Protein AF-A0A955CIK3-F1 (afdb_monomer)

Radius of gyration: 32.34 Å; Cα contacts (8 Å, |Δi|>4): 101; chains: 1; bounding box: 94×72×35 Å

Foldseek 3Di:
DDDDDDDDDDDDDDDDDDDPDPPPDDDDDPPPVVVVVVDPDADADDVVLVVQAPAEEEAEDPVCPPPDVVLVVQLSVVCVVPVNPQNHWDWDDDPRGTYIYGYDDPVSCVVRVD

Mean predicted aligned error: 15.12 Å

pLDDT: mean 75.77, std 21.28, range [38.75, 95.94]

Solvent-accessible surface area (backbone atoms only — not comparable to full-atom values): 7603 Å² total; per-residue (Å²): 133,89,81,87,88,79,90,82,83,83,86,77,92,76,91,77,81,89,76,78,83,81,75,77,84,77,87,88,81,73,79,63,70,71,59,63,73,78,64,74,68,61,45,72,80,46,75,71,59,57,76,37,47,79,44,78,45,76,44,76,53,80,92,52,66,87,53,54,66,72,57,50,52,52,49,50,51,52,41,68,75,43,52,77,76,42,89,31,24,39,77,43,83,48,98,90,35,21,31,41,35,37,45,63,45,72,66,58,49,48,73,71,72,106

Sequence (114 aa):
MIILSGKRLAGQASIRPGKPEQGSLGASGTLNHQLLELTRMADKFDPYREALVMETETVWSDKFDDLAPARKAKIAEALHADPEQASQLEYVRVHTGFCRKISVTADDVERIAG

Nearest PDB structures (foldseek):
  3vqt-assembly6_D  TM=3.796E-01  e=8.988E-01  Nitratidesulfovibrio vulgaris str. 'Miyazaki F'
  8be5-assembly1_R  TM=3.417E-01  e=1.175E+00  Homo sapiens
  4pc7-assembly1_A  TM=3.700E-01  e=1.756E+00  Escherichia coli K-12
  2a5j-assembly1_A  TM=3.280E-01  e=4.192E+00  Homo sapiens
  5o74-assembly3_F  TM=3.131E-01  e=4.192E+00  Homo sapiens

Secondary structure (DSSP, 8-state):
----------------PPPP--------SSTTTTTSTT--PPBPP-HHHHHTEEEEEEEPPGGGTTS-HHHHHHHHHHHHHSGGG-SSEEEEEETTEEEEEEEPPHHHHHHHH-

Structure (mmCIF, N/CA/C/O backbone):
data_AF-A0A955CIK3-F1
#
_entry.id   AF-A0A955CIK3-F1
#
loop_
_atom_site.group_PDB
_atom_site.id
_atom_site.type_symbol
_atom_site.label_atom_id
_atom_site.label_alt_id
_atom_site.label_comp_id
_atom_site.label_asym_id
_atom_site.label_entity_id
_atom_site.label_seq_id
_atom_site.pdbx_PDB_ins_code
_atom_site.Cartn_x
_atom_site.Cartn_y
_atom_site.Cartn_z
_atom_site.occupancy
_atom_site.B_iso_or_equiv
_atom_site.auth_seq_id
_atom_site.auth_comp_id
_atom_site.auth_asym_id
_atom_site.auth_atom_id
_atom_site.pdbx_PDB_model_num
ATOM 1 N N . MET A 1 1 ? 74.328 50.813 20.783 1.00 39.84 1 MET A N 1
ATOM 2 C CA . MET A 1 1 ? 74.950 51.124 19.482 1.00 39.84 1 MET A CA 1
ATOM 3 C C . MET A 1 1 ? 73.866 51.704 18.581 1.00 39.84 1 MET A C 1
ATOM 5 O O . MET A 1 1 ? 72.921 50.989 18.305 1.00 39.84 1 MET A O 1
ATOM 9 N N . ILE A 1 2 ? 73.945 53.024 18.334 1.00 38.75 2 ILE A N 1
ATOM 10 C CA . ILE A 1 2 ? 73.669 53.777 17.083 1.00 38.75 2 ILE A CA 1
ATOM 11 C C . ILE A 1 2 ? 72.527 53.234 16.172 1.00 38.75 2 ILE A C 1
ATOM 13 O O . ILE A 1 2 ? 72.610 52.089 15.767 1.00 38.75 2 ILE A O 1
ATOM 17 N N . ILE A 1 3 ? 71.523 53.960 15.654 1.00 43.16 3 ILE A N 1
ATOM 18 C CA . ILE A 1 3 ? 71.009 55.337 15.772 1.00 43.16 3 ILE A CA 1
ATOM 19 C C . ILE A 1 3 ? 69.750 55.462 14.854 1.00 43.16 3 ILE A C 1
ATOM 21 O O . ILE A 1 3 ? 69.615 54.671 13.927 1.00 43.16 3 ILE A O 1
ATOM 25 N N . LEU A 1 4 ? 68.932 56.513 15.062 1.00 43.78 4 LEU A N 1
ATOM 26 C CA . LEU A 1 4 ? 68.060 57.245 14.095 1.00 43.78 4 LEU A CA 1
ATOM 27 C C . LEU A 1 4 ? 66.809 56.537 13.516 1.00 43.78 4 LEU A C 1
ATOM 29 O O . LEU A 1 4 ? 66.887 55.522 12.844 1.00 43.78 4 LEU A O 1
ATOM 33 N N . SER A 1 5 ? 65.595 57.009 13.823 1.00 42.34 5 SER A N 1
ATOM 34 C CA . SER A 1 5 ? 64.860 58.177 13.269 1.00 42.34 5 SER A CA 1
ATOM 35 C C . SER A 1 5 ? 63.868 57.775 12.181 1.00 42.34 5 SER A C 1
ATOM 37 O O . SER A 1 5 ? 64.240 57.249 11.141 1.00 42.34 5 SER A O 1
ATOM 39 N N . GLY A 1 6 ? 62.606 58.151 12.377 1.00 45.06 6 GLY A N 1
ATOM 40 C CA . GLY A 1 6 ? 61.577 58.026 11.351 1.00 45.06 6 GLY A CA 1
ATOM 41 C C . GLY A 1 6 ? 60.290 58.729 11.749 1.00 45.06 6 GLY A C 1
ATOM 42 O O . GLY A 1 6 ? 59.334 58.091 12.170 1.00 45.06 6 GLY A O 1
ATOM 43 N N . LYS A 1 7 ? 60.273 60.060 11.619 1.00 51.84 7 LYS A N 1
ATOM 44 C CA . LYS A 1 7 ? 59.051 60.875 11.621 1.00 51.84 7 LYS A CA 1
ATOM 45 C C . LYS A 1 7 ? 58.032 60.299 10.628 1.00 51.84 7 LYS A C 1
ATOM 47 O O . LYS A 1 7 ? 58.373 60.113 9.462 1.00 51.84 7 LYS A O 1
ATOM 52 N N . ARG A 1 8 ? 56.758 60.222 11.016 1.00 45.25 8 ARG A N 1
ATOM 53 C CA . ARG A 1 8 ? 55.670 60.590 10.102 1.00 45.25 8 ARG A CA 1
ATOM 54 C C . ARG A 1 8 ? 54.585 61.372 10.825 1.00 45.25 8 ARG A C 1
ATOM 56 O O . ARG A 1 8 ? 54.129 61.014 11.903 1.00 45.25 8 ARG A O 1
ATOM 63 N N . LEU A 1 9 ? 54.286 62.495 10.190 1.00 46.97 9 LEU A N 1
ATOM 64 C CA . LEU A 1 9 ? 53.304 63.511 10.511 1.00 46.97 9 LEU A CA 1
ATOM 65 C C . LEU A 1 9 ? 51.905 63.095 10.048 1.00 46.97 9 LEU A C 1
ATOM 67 O O . LEU A 1 9 ? 51.758 62.224 9.194 1.00 46.97 9 LEU A O 1
ATOM 71 N N . ALA A 1 10 ? 50.961 63.909 10.517 1.00 44.75 10 ALA A N 1
ATOM 72 C CA . ALA A 1 10 ? 49.647 64.200 9.956 1.00 44.75 10 ALA A CA 1
ATOM 73 C C . ALA A 1 10 ? 48.517 63.262 10.382 1.00 44.75 10 ALA A C 1
ATOM 75 O O . ALA A 1 10 ? 48.307 62.178 9.847 1.00 44.75 10 ALA A O 1
ATOM 76 N N . GLY A 1 11 ? 47.739 63.775 11.334 1.00 42.84 11 GLY A N 1
ATOM 77 C CA . GLY A 1 11 ? 46.367 63.356 11.516 1.00 42.84 11 GLY A CA 1
ATOM 78 C C . GLY A 1 11 ? 45.468 63.822 10.376 1.00 42.84 11 GLY A C 1
ATOM 79 O O . GLY A 1 11 ? 45.770 64.769 9.655 1.00 42.84 11 GLY A O 1
ATOM 80 N N . GLN A 1 12 ? 44.311 63.185 10.297 1.00 49.06 12 GLN A N 1
ATOM 81 C CA . GLN A 1 12 ? 43.053 63.855 10.017 1.00 49.06 12 GLN A CA 1
ATOM 82 C C . GLN A 1 12 ? 41.937 62.950 10.519 1.00 49.06 12 GLN A C 1
ATOM 84 O O . GLN A 1 12 ? 41.759 61.827 10.055 1.00 49.06 12 GLN A O 1
ATOM 89 N N . ALA A 1 13 ? 41.209 63.450 11.512 1.00 47.75 13 ALA A N 1
ATOM 90 C CA . ALA A 1 13 ? 39.896 62.947 11.846 1.00 47.75 13 ALA A CA 1
ATOM 91 C C . ALA A 1 13 ? 38.957 63.256 10.673 1.00 47.75 13 ALA A C 1
ATOM 93 O O . ALA A 1 13 ? 38.868 64.401 10.233 1.00 47.75 13 ALA A O 1
ATOM 94 N N . SER A 1 14 ? 38.229 62.254 10.190 1.00 45.44 14 SER A N 1
ATOM 95 C CA . SER A 1 14 ? 36.988 62.496 9.462 1.00 45.44 14 SER A CA 1
ATOM 96 C C . SER A 1 14 ? 36.011 61.367 9.748 1.00 45.44 14 SER A C 1
ATOM 98 O O . SER A 1 14 ? 36.148 60.234 9.296 1.00 45.44 14 SER A O 1
ATOM 100 N N . ILE A 1 15 ? 35.058 61.718 10.597 1.00 53.22 15 ILE A N 1
ATOM 101 C CA . ILE A 1 15 ? 33.902 60.943 11.016 1.00 53.22 15 ILE A CA 1
ATOM 102 C C . ILE A 1 15 ? 33.026 60.679 9.789 1.00 53.22 15 ILE A C 1
ATOM 104 O O . ILE A 1 15 ? 32.602 61.634 9.138 1.00 53.22 15 ILE A O 1
ATOM 108 N N . ARG A 1 16 ? 32.686 59.412 9.520 1.00 51.66 16 ARG A N 1
ATOM 109 C CA . ARG A 1 16 ? 31.468 59.025 8.788 1.00 51.66 16 ARG A CA 1
ATOM 110 C C . ARG A 1 16 ? 30.861 57.745 9.388 1.00 51.66 16 ARG A C 1
ATOM 112 O O . ARG A 1 16 ? 31.597 56.940 9.954 1.00 51.66 16 ARG A O 1
ATOM 119 N N . PRO A 1 17 ? 29.523 57.623 9.347 1.00 45.12 17 PRO A N 1
ATOM 120 C CA . PRO A 1 17 ? 28.723 56.877 10.317 1.00 45.12 17 PRO A CA 1
ATOM 121 C C . PRO A 1 17 ? 28.736 55.362 10.096 1.00 45.12 17 PRO A C 1
ATOM 123 O O . PRO A 1 17 ? 28.996 54.877 8.996 1.00 45.12 17 PRO A O 1
ATOM 126 N N . GLY A 1 18 ? 28.431 54.641 11.179 1.00 46.16 18 GLY A N 1
ATOM 127 C CA . GLY A 1 18 ? 28.388 53.185 11.255 1.00 46.16 18 GLY A CA 1
ATOM 128 C C . GLY A 1 18 ? 27.588 52.548 10.123 1.00 46.16 18 GLY A C 1
ATOM 129 O O . GLY A 1 18 ? 26.421 52.865 9.896 1.00 46.16 18 GLY A O 1
ATOM 130 N N . LYS A 1 19 ? 28.240 51.617 9.429 1.00 48.59 19 LYS A N 1
ATOM 131 C CA . LYS A 1 19 ? 27.587 50.670 8.535 1.00 48.59 19 LYS A CA 1
ATOM 132 C C . LYS A 1 19 ? 27.095 49.514 9.413 1.00 48.59 19 LYS A C 1
ATOM 134 O O . LYS A 1 19 ? 27.932 48.921 10.095 1.00 48.59 19 LYS A O 1
ATOM 139 N N . PRO A 1 20 ? 25.788 49.208 9.452 1.00 45.00 20 PRO A N 1
ATOM 140 C CA . PRO A 1 20 ? 25.312 48.047 10.180 1.00 45.00 20 PRO A CA 1
ATOM 141 C C . PRO A 1 20 ? 25.909 46.785 9.557 1.00 45.00 20 PRO A C 1
ATOM 143 O O . PRO A 1 20 ? 25.893 46.595 8.338 1.00 45.00 20 PRO A O 1
ATOM 146 N N . GLU A 1 21 ? 26.495 45.993 10.447 1.00 47.53 21 GLU A N 1
ATOM 147 C CA . GLU A 1 21 ? 26.761 44.564 10.371 1.00 47.53 21 GLU A CA 1
ATOM 148 C C . GLU A 1 21 ? 25.938 43.866 9.278 1.00 47.53 21 GLU A C 1
ATOM 150 O O . GLU A 1 21 ? 24.750 43.589 9.431 1.00 47.53 21 GLU A O 1
ATOM 155 N N . GLN A 1 22 ? 26.577 43.589 8.141 1.00 46.88 22 GLN A N 1
ATOM 156 C CA . GLN A 1 22 ? 26.048 42.628 7.182 1.00 46.88 22 GLN A CA 1
ATOM 157 C C . GLN A 1 22 ? 26.417 41.24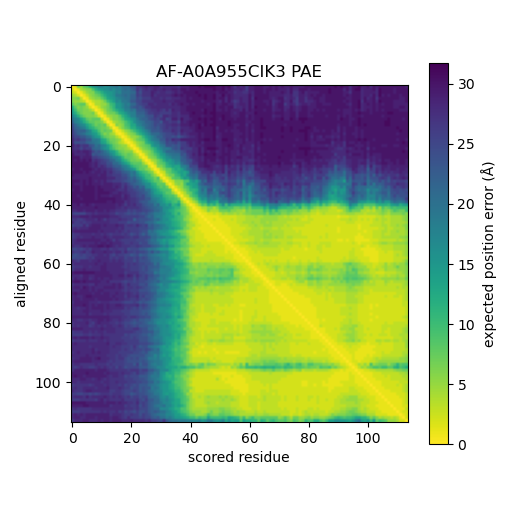0 7.697 1.00 46.88 22 GLN A C 1
ATOM 159 O O . GLN A 1 22 ? 27.441 40.672 7.317 1.00 46.88 22 GLN A O 1
ATOM 164 N N . GLY A 1 23 ? 25.581 40.722 8.597 1.00 39.84 23 GLY A N 1
ATOM 165 C CA . GLY A 1 23 ? 25.460 39.290 8.817 1.00 39.84 23 GLY A CA 1
ATOM 166 C C . GLY A 1 23 ? 25.110 38.648 7.480 1.00 39.84 23 GLY A C 1
ATOM 167 O O . GLY A 1 23 ? 24.024 38.853 6.939 1.00 39.84 23 GLY A O 1
ATOM 168 N N . SER A 1 24 ? 26.084 37.953 6.900 1.00 43.78 24 SER A N 1
ATOM 169 C CA . SER A 1 24 ? 25.891 37.156 5.696 1.00 43.78 24 SER A CA 1
ATOM 170 C C . SER A 1 24 ? 24.783 36.141 5.968 1.00 43.78 24 SER A C 1
ATOM 172 O O . SER A 1 24 ? 24.834 35.412 6.960 1.00 43.78 24 SER A O 1
ATOM 174 N N . LEU A 1 25 ? 23.761 36.177 5.112 1.00 49.41 25 LEU A N 1
ATOM 175 C CA . LEU A 1 25 ? 22.543 35.383 5.169 1.00 49.41 25 LEU A CA 1
ATOM 176 C C . LEU A 1 25 ? 22.861 33.889 5.327 1.00 49.41 25 LEU A C 1
ATOM 178 O O . LEU A 1 25 ? 23.134 33.184 4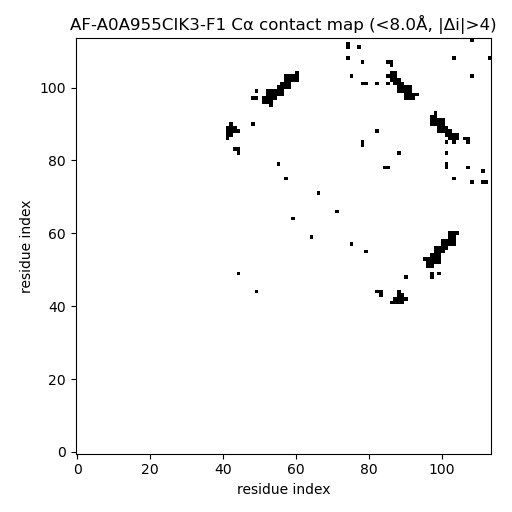.357 1.00 49.41 25 LEU A O 1
ATOM 182 N N . GLY A 1 26 ? 22.752 33.397 6.557 1.00 50.44 26 GLY A N 1
ATOM 183 C CA . GLY A 1 26 ? 22.336 32.027 6.803 1.00 50.44 26 GLY A CA 1
ATOM 184 C C . GLY A 1 2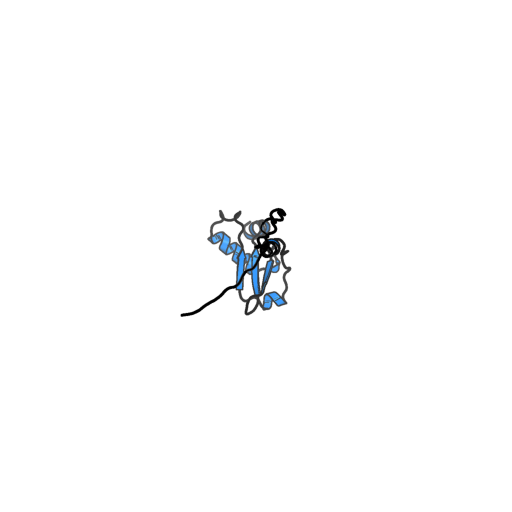6 ? 20.837 31.892 6.521 1.00 50.44 26 GLY A C 1
ATOM 185 O O . GLY A 1 26 ? 20.071 32.818 6.770 1.00 50.44 26 GLY A O 1
ATOM 186 N N . ALA A 1 27 ? 20.445 30.716 6.035 1.00 49.91 27 ALA A N 1
ATOM 187 C CA . ALA A 1 27 ? 19.068 30.255 5.836 1.00 49.91 27 ALA A CA 1
ATOM 188 C C . ALA A 1 27 ? 18.314 30.810 4.609 1.00 49.91 27 ALA A C 1
ATOM 190 O O . ALA A 1 27 ? 17.310 31.505 4.720 1.00 49.91 27 ALA A O 1
ATOM 191 N N . SER A 1 28 ? 18.718 30.377 3.414 1.00 50.53 28 SER A N 1
ATOM 192 C CA . SER A 1 28 ? 17.779 30.219 2.296 1.00 50.53 28 SER A CA 1
ATOM 193 C C . SER A 1 28 ? 18.044 28.870 1.636 1.00 50.53 28 SER A C 1
ATOM 195 O O . SER A 1 28 ? 18.985 28.714 0.864 1.00 50.53 28 SER A O 1
ATOM 197 N N . GLY A 1 29 ? 17.283 27.853 2.044 1.00 49.88 29 GLY A N 1
ATOM 198 C CA . GLY A 1 29 ? 17.459 26.480 1.559 1.00 49.88 29 GLY A CA 1
ATOM 199 C C . GLY A 1 29 ? 16.516 25.435 2.157 1.00 49.88 29 GLY A C 1
ATOM 200 O O . GLY A 1 29 ? 16.475 24.319 1.657 1.00 49.88 29 GLY A O 1
ATOM 201 N N . THR A 1 30 ? 15.729 25.764 3.187 1.00 51.25 30 THR A N 1
ATOM 202 C CA . THR A 1 30 ? 14.915 24.751 3.894 1.00 51.25 30 THR A CA 1
ATOM 203 C C . THR A 1 30 ? 13.419 24.805 3.569 1.00 51.25 30 THR A C 1
ATOM 205 O O . THR A 1 30 ? 12.689 23.892 3.931 1.00 51.25 30 THR A O 1
ATOM 208 N N . LEU A 1 31 ? 12.931 25.823 2.852 1.00 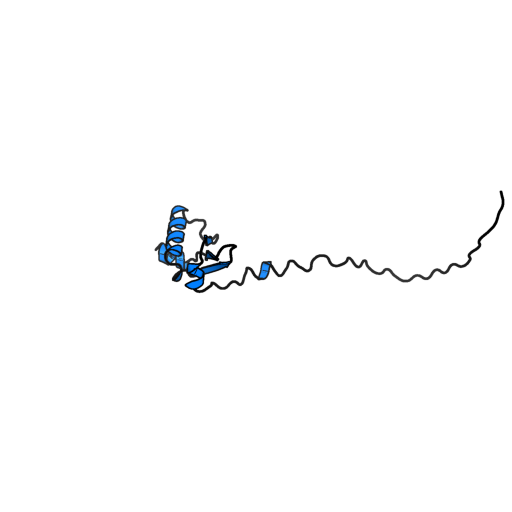52.44 31 LEU A N 1
ATOM 209 C CA . LEU A 1 31 ? 11.480 26.019 2.687 1.00 52.44 31 LEU A CA 1
ATOM 210 C C . LEU A 1 31 ? 10.854 25.341 1.457 1.00 52.44 31 LEU A C 1
ATOM 212 O O . LEU A 1 31 ? 9.640 25.399 1.307 1.00 52.44 31 LEU A O 1
ATOM 216 N N . ASN A 1 32 ? 11.634 24.651 0.617 1.00 50.84 32 ASN A N 1
ATOM 217 C CA . ASN A 1 32 ? 11.083 23.946 -0.551 1.00 50.84 32 ASN A CA 1
ATOM 218 C C . ASN A 1 32 ? 10.967 22.424 -0.378 1.00 50.84 32 ASN A C 1
ATOM 220 O O . ASN A 1 32 ? 10.211 21.806 -1.119 1.00 50.84 32 ASN A O 1
ATOM 224 N N . HIS A 1 33 ? 11.637 21.808 0.603 1.00 50.91 33 HIS A N 1
ATOM 225 C CA . HIS A 1 33 ? 11.483 20.364 0.836 1.00 50.91 33 HIS A CA 1
ATOM 226 C C . HIS A 1 33 ? 10.142 20.009 1.491 1.00 50.91 33 HIS A C 1
ATOM 228 O O . HIS A 1 33 ? 9.569 18.977 1.167 1.00 50.91 33 HIS A O 1
ATOM 234 N N . GLN A 1 34 ? 9.598 20.894 2.328 1.00 51.00 34 GLN A N 1
ATOM 235 C CA . GLN A 1 34 ? 8.368 20.623 3.079 1.00 51.00 34 GLN A CA 1
ATOM 236 C C . GLN A 1 34 ? 7.078 20.924 2.289 1.00 51.00 34 GLN A C 1
ATOM 238 O O . GLN A 1 34 ? 5.996 20.503 2.684 1.00 51.00 34 GLN A O 1
ATOM 243 N N . LEU A 1 35 ? 7.179 21.621 1.148 1.00 49.16 35 LEU A N 1
ATOM 244 C CA . LEU A 1 35 ? 6.032 21.949 0.287 1.00 49.16 35 LEU A CA 1
ATOM 245 C C . LEU A 1 35 ? 5.818 20.928 -0.852 1.00 49.16 35 LEU A C 1
ATOM 247 O O . LEU A 1 35 ? 4.719 20.841 -1.395 1.00 49.16 35 LEU A O 1
ATOM 251 N N . LEU A 1 36 ? 6.836 20.120 -1.180 1.00 49.25 36 LEU A N 1
ATOM 252 C CA . LEU A 1 36 ? 6.752 19.022 -2.159 1.00 49.25 36 LEU A CA 1
ATOM 253 C C . LEU A 1 36 ? 6.068 17.760 -1.601 1.00 49.25 36 LEU A C 1
ATOM 255 O O . LEU A 1 36 ? 5.554 16.961 -2.380 1.00 49.25 36 LEU A O 1
ATOM 259 N N . GLU A 1 37 ? 6.022 17.586 -0.276 1.00 48.84 37 GLU A N 1
ATOM 260 C CA . GLU A 1 37 ? 5.341 16.447 0.366 1.00 48.84 37 GLU A CA 1
ATOM 261 C C . GLU A 1 37 ? 3.815 16.617 0.446 1.00 48.84 37 GLU A C 1
ATOM 263 O O . GLU A 1 37 ? 3.095 15.636 0.588 1.00 48.84 37 GLU A O 1
ATOM 268 N N . LEU A 1 38 ? 3.294 17.841 0.303 1.00 50.69 38 LEU A N 1
ATOM 269 C CA . LEU A 1 38 ? 1.861 18.132 0.472 1.00 50.69 38 LEU A CA 1
ATOM 270 C C . LEU A 1 38 ? 1.035 18.053 -0.824 1.00 50.69 38 LEU A C 1
ATOM 272 O O . LEU A 1 38 ? -0.174 18.266 -0.786 1.00 50.69 38 LEU A O 1
ATOM 276 N N . THR A 1 39 ? 1.651 17.769 -1.975 1.00 46.84 39 THR A N 1
ATOM 277 C CA . THR A 1 39 ? 0.955 17.771 -3.281 1.00 46.84 39 THR A CA 1
ATOM 278 C C . THR A 1 39 ? 1.224 16.555 -4.160 1.00 46.84 39 THR A C 1
ATOM 280 O O . THR A 1 39 ? 0.912 16.596 -5.353 1.00 46.84 39 THR A O 1
ATOM 283 N N . ARG A 1 40 ? 1.718 15.433 -3.615 1.00 59.25 40 ARG A N 1
ATOM 284 C CA . ARG A 1 40 ? 1.606 14.171 -4.358 1.00 59.25 40 ARG A CA 1
ATOM 285 C C . ARG A 1 40 ? 0.134 13.786 -4.448 1.00 59.25 40 ARG A C 1
ATOM 287 O O . ARG A 1 40 ? -0.456 13.240 -3.522 1.00 59.25 40 ARG A O 1
ATOM 294 N N . MET A 1 41 ? -0.479 14.156 -5.569 1.00 65.38 41 MET A N 1
ATOM 295 C CA . MET A 1 41 ? -1.737 13.567 -5.992 1.00 65.38 41 MET A CA 1
ATOM 296 C C . MET A 1 41 ? -1.539 12.057 -6.067 1.00 65.38 41 MET A C 1
ATOM 298 O O . MET A 1 41 ? -0.482 11.614 -6.518 1.00 65.38 41 MET A O 1
ATOM 302 N N . ALA A 1 42 ? -2.543 11.302 -5.626 1.00 78.81 42 ALA A N 1
ATOM 303 C CA . ALA A 1 42 ? -2.520 9.851 -5.722 1.00 78.81 42 ALA A CA 1
ATOM 304 C C . ALA A 1 42 ? -2.146 9.427 -7.151 1.00 78.81 42 ALA A C 1
ATOM 306 O O . ALA A 1 42 ? -2.692 9.944 -8.134 1.00 78.81 42 ALA A O 1
ATOM 307 N N . ASP A 1 43 ? -1.195 8.506 -7.258 1.00 85.69 43 ASP A N 1
ATOM 308 C CA . ASP A 1 43 ? -0.912 7.824 -8.505 1.00 85.69 43 ASP A CA 1
ATOM 309 C C . ASP A 1 43 ? -2.134 6.982 -8.896 1.00 85.69 43 ASP A C 1
ATOM 311 O O . ASP A 1 43 ? -2.847 6.424 -8.062 1.00 85.69 43 ASP A O 1
ATOM 315 N N . LYS A 1 44 ? -2.358 6.853 -10.203 1.00 88.38 44 LYS A N 1
ATOM 316 C CA . LYS A 1 44 ? -3.264 5.828 -10.725 1.00 88.38 44 LYS A CA 1
ATOM 317 C C . LYS A 1 44 ? -2.552 4.479 -10.716 1.00 88.38 44 LYS A C 1
ATOM 319 O O . LYS A 1 44 ? -1.325 4.433 -10.826 1.00 88.38 44 LYS A O 1
ATOM 324 N N . PHE A 1 45 ? -3.324 3.398 -10.681 1.00 92.25 45 PHE A N 1
ATOM 325 C CA . PHE A 1 45 ? -2.781 2.061 -10.886 1.00 92.25 45 PHE A CA 1
ATOM 326 C C . PHE A 1 45 ? -2.043 1.975 -12.231 1.00 92.25 45 PHE A C 1
ATOM 328 O O . PHE A 1 45 ? -2.584 2.339 -13.281 1.00 92.25 45 PHE A O 1
ATOM 335 N N . ASP A 1 46 ? -0.793 1.518 -12.186 1.00 92.31 46 ASP A N 1
ATOM 336 C CA . ASP A 1 46 ? 0.089 1.387 -13.342 1.00 92.31 46 ASP A CA 1
ATOM 337 C C . ASP A 1 46 ? 0.655 -0.043 -13.356 1.00 92.31 46 ASP A C 1
ATOM 339 O O . ASP A 1 46 ? 1.504 -0.366 -12.520 1.00 92.31 46 ASP A O 1
ATOM 343 N N . PRO A 1 47 ? 0.222 -0.907 -14.297 1.00 94.25 47 PRO A N 1
ATOM 344 C CA . PRO A 1 47 ? 0.649 -2.306 -14.339 1.00 94.25 47 PRO A CA 1
ATOM 345 C C . PRO A 1 47 ? 2.166 -2.497 -14.455 1.00 94.25 47 PRO A C 1
ATOM 347 O O . PRO A 1 47 ? 2.702 -3.508 -14.005 1.00 94.25 47 PRO A O 1
ATOM 350 N N . TYR A 1 48 ? 2.875 -1.543 -15.066 1.00 94.06 48 TYR A N 1
ATOM 351 C CA . TYR A 1 48 ? 4.323 -1.621 -15.225 1.00 94.06 48 TYR A CA 1
ATOM 352 C C . TYR A 1 48 ? 5.045 -1.297 -13.916 1.00 94.06 48 TYR A C 1
ATOM 354 O O . TYR A 1 48 ? 5.975 -2.008 -13.535 1.00 94.06 48 TYR A O 1
ATOM 362 N N . ARG A 1 49 ? 4.615 -0.250 -13.202 1.00 93.44 49 ARG A N 1
ATOM 363 C CA . ARG A 1 49 ? 5.145 0.053 -11.863 1.00 93.44 49 ARG A CA 1
ATOM 364 C C . ARG A 1 49 ? 4.816 -1.066 -10.888 1.00 93.44 49 ARG A C 1
ATOM 366 O O . ARG A 1 49 ? 5.699 -1.459 -10.133 1.00 93.44 49 ARG A O 1
ATOM 373 N N . GLU A 1 50 ? 3.601 -1.605 -10.967 1.00 94.19 50 GLU A N 1
ATOM 374 C CA . GLU A 1 50 ? 3.133 -2.713 -10.137 1.00 94.19 50 GLU A CA 1
ATOM 375 C C . GLU A 1 50 ? 4.007 -3.961 -10.290 1.00 94.19 50 GLU A C 1
ATOM 377 O O . GLU A 1 50 ? 4.437 -4.544 -9.299 1.00 94.19 50 GLU A O 1
ATOM 382 N N . ALA A 1 51 ? 4.366 -4.327 -11.523 1.00 95.00 51 ALA A N 1
ATOM 383 C CA . ALA A 1 51 ? 5.258 -5.457 -11.787 1.00 95.00 51 ALA A CA 1
ATOM 384 C C . ALA A 1 51 ? 6.671 -5.287 -11.190 1.00 95.00 51 ALA A C 1
ATOM 386 O O . ALA A 1 51 ? 7.415 -6.258 -11.059 1.00 95.00 51 ALA A O 1
ATOM 387 N N . LEU A 1 52 ? 7.055 -4.055 -10.846 1.00 95.62 52 LEU A N 1
ATOM 388 C CA . LEU A 1 52 ? 8.344 -3.703 -10.252 1.00 95.62 52 LEU A CA 1
ATOM 389 C C . LEU A 1 52 ? 8.237 -3.394 -8.749 1.00 95.62 52 LEU A C 1
ATOM 391 O O . LEU A 1 52 ? 9.207 -2.907 -8.158 1.00 95.62 52 LEU A O 1
ATOM 395 N N . VAL A 1 53 ? 7.080 -3.649 -8.132 1.00 95.31 53 VAL A N 1
ATOM 396 C CA . VAL A 1 53 ? 6.879 -3.475 -6.693 1.00 95.31 53 VAL A CA 1
ATOM 397 C C . VAL A 1 53 ? 7.639 -4.554 -5.935 1.00 95.31 53 VAL A C 1
ATOM 399 O O . VAL A 1 53 ? 7.415 -5.745 -6.125 1.00 95.31 53 VAL A O 1
ATOM 402 N N . MET A 1 54 ? 8.536 -4.116 -5.060 1.00 95.12 54 MET A N 1
ATOM 403 C CA . MET A 1 54 ? 9.334 -4.989 -4.194 1.00 95.12 54 MET A CA 1
ATOM 404 C C . MET A 1 54 ? 8.887 -4.903 -2.733 1.00 95.12 54 MET A C 1
ATOM 406 O O . MET A 1 54 ? 9.127 -5.822 -1.955 1.00 95.12 54 MET A O 1
ATOM 410 N N . GLU A 1 55 ? 8.242 -3.798 -2.360 1.00 94.50 55 GLU A N 1
ATOM 411 C CA . GLU A 1 55 ? 7.851 -3.484 -0.988 1.00 94.50 55 GLU A CA 1
ATOM 412 C C . GLU A 1 55 ? 6.444 -2.883 -0.975 1.00 94.50 55 GLU A C 1
ATOM 414 O O . GLU A 1 55 ? 6.042 -2.191 -1.914 1.00 94.50 55 GLU A O 1
ATOM 419 N N . THR A 1 56 ? 5.692 -3.127 0.095 1.00 95.62 56 THR A N 1
ATOM 420 C CA . THR A 1 56 ? 4.355 -2.557 0.288 1.00 95.62 56 THR A CA 1
ATOM 421 C C . THR A 1 56 ? 4.285 -1.849 1.627 1.00 95.62 56 THR A C 1
ATOM 423 O O . THR A 1 56 ? 4.644 -2.433 2.648 1.00 95.62 56 THR A O 1
ATOM 426 N N . GLU A 1 57 ? 3.779 -0.622 1.6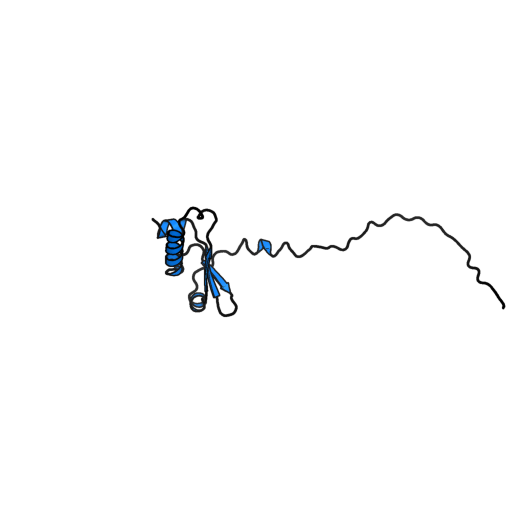32 1.00 95.06 57 GLU A N 1
ATOM 427 C CA . GLU A 1 57 ? 3.598 0.171 2.843 1.00 95.06 57 GLU A CA 1
ATOM 428 C C . GLU A 1 57 ? 2.152 0.659 2.939 1.00 95.06 57 GLU A C 1
ATOM 430 O O . GLU A 1 57 ? 1.585 1.176 1.975 1.00 95.06 57 GLU A O 1
ATOM 435 N N . THR A 1 58 ? 1.561 0.524 4.122 1.00 95.06 58 THR A N 1
ATOM 436 C CA . THR A 1 58 ? 0.243 1.081 4.424 1.00 95.06 58 THR A CA 1
ATOM 437 C C . THR A 1 58 ? 0.406 2.276 5.351 1.00 95.06 58 THR A C 1
ATOM 439 O O . THR A 1 58 ? 0.930 2.142 6.458 1.00 95.06 58 THR A O 1
ATOM 442 N N . VAL A 1 59 ? -0.073 3.439 4.923 1.00 93.38 59 VAL A N 1
ATOM 443 C CA . VAL A 1 59 ? -0.060 4.666 5.720 1.00 93.38 59 VAL A CA 1
ATOM 444 C C . VAL A 1 59 ? -1.438 4.871 6.329 1.00 93.38 59 VAL A C 1
ATOM 446 O O . VAL A 1 59 ? -2.445 4.948 5.627 1.00 93.38 59 VAL A O 1
ATOM 449 N N . TRP A 1 60 ? -1.478 4.964 7.654 1.00 92.12 60 TRP A N 1
ATOM 450 C CA . TRP A 1 60 ? -2.696 5.198 8.419 1.00 92.12 60 TRP A CA 1
ATOM 451 C C . TRP A 1 60 ? -2.750 6.655 8.862 1.00 92.12 60 TRP A C 1
ATOM 453 O O . TRP A 1 60 ? -1.781 7.164 9.416 1.00 92.12 60 TRP A O 1
ATOM 463 N N . SER A 1 61 ? -3.883 7.320 8.637 1.00 88.44 61 SER A N 1
ATOM 464 C CA . SER A 1 61 ? -4.151 8.621 9.258 1.00 88.44 61 SER A CA 1
ATOM 465 C C . SER A 1 61 ? -4.477 8.444 10.743 1.00 88.44 61 SER A C 1
ATOM 467 O O . SER A 1 61 ? -5.106 7.452 11.120 1.00 88.44 61 SER A O 1
ATOM 469 N N . ASP A 1 62 ? -4.140 9.442 11.562 1.00 88.00 62 ASP A N 1
ATOM 470 C CA . ASP A 1 62 ? -4.376 9.462 13.016 1.00 88.00 62 ASP A CA 1
ATOM 471 C C . ASP A 1 62 ? -5.858 9.249 13.379 1.00 88.00 62 ASP A C 1
ATOM 473 O O . ASP A 1 62 ? -6.204 8.716 14.430 1.00 88.00 62 ASP A O 1
ATOM 477 N N . LYS A 1 63 ? -6.772 9.594 12.459 1.00 86.81 63 LYS A N 1
ATOM 478 C CA . LYS A 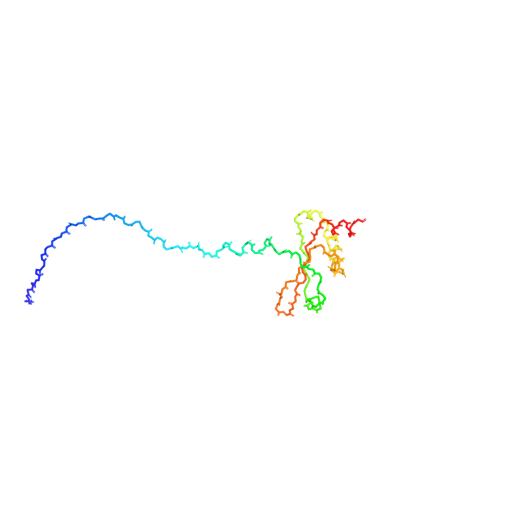1 63 ? -8.223 9.363 12.593 1.00 86.81 63 LYS A CA 1
ATOM 479 C C . LYS A 1 63 ? -8.601 7.891 12.776 1.00 86.81 63 LYS A C 1
ATOM 481 O O . LYS A 1 63 ? -9.724 7.598 13.171 1.00 86.81 63 LYS A O 1
ATOM 486 N N . PHE A 1 64 ? -7.703 6.974 12.430 1.00 88.25 64 PHE A N 1
ATOM 487 C CA . PHE A 1 64 ? -7.934 5.539 12.499 1.00 88.25 64 PHE A CA 1
ATOM 488 C C . PHE A 1 64 ? -7.196 4.873 13.659 1.00 88.25 64 PHE A C 1
ATOM 490 O O . PHE A 1 64 ? -7.182 3.646 13.720 1.00 88.25 64 PHE A O 1
ATOM 497 N N . ASP A 1 65 ? -6.578 5.619 14.576 1.00 86.56 65 ASP A N 1
ATOM 498 C CA . ASP A 1 65 ? -5.844 5.028 15.703 1.00 86.56 65 ASP A CA 1
ATOM 499 C C . ASP A 1 65 ? -6.705 4.242 16.685 1.00 86.56 65 ASP A C 1
ATOM 501 O O . ASP A 1 65 ? -6.225 3.264 17.256 1.00 86.56 65 ASP A O 1
ATOM 505 N N . ASP A 1 66 ? -7.996 4.553 16.764 1.00 89.56 66 ASP A N 1
ATOM 506 C CA . ASP A 1 66 ? -8.956 3.782 17.554 1.00 89.56 66 ASP A CA 1
ATOM 507 C C . ASP A 1 66 ? -9.297 2.408 16.938 1.00 89.56 66 ASP A C 1
ATOM 509 O O . ASP A 1 66 ? -9.903 1.555 17.595 1.00 89.56 66 ASP A O 1
ATOM 513 N N . LEU A 1 67 ? -8.926 2.146 15.675 1.00 87.69 67 LEU A N 1
ATOM 514 C CA . LEU A 1 67 ? -9.146 0.836 15.061 1.00 87.69 67 LEU A CA 1
ATOM 515 C C . LEU A 1 67 ? -8.210 -0.208 15.668 1.00 87.69 67 LEU A C 1
ATOM 517 O O . LEU A 1 67 ? -6.986 -0.069 15.651 1.00 87.69 67 LEU A O 1
ATOM 521 N N . ALA A 1 68 ? -8.797 -1.325 16.104 1.00 91.44 68 ALA A N 1
ATOM 522 C CA . ALA A 1 68 ? -8.040 -2.465 16.599 1.00 91.44 68 ALA A CA 1
ATOM 523 C C . ALA A 1 68 ? -6.973 -2.913 15.576 1.00 91.44 68 ALA A C 1
ATOM 525 O O . ALA A 1 68 ? -7.272 -3.015 14.380 1.00 91.44 68 ALA A O 1
ATOM 526 N N . PRO A 1 69 ? -5.756 -3.272 16.020 1.00 90.06 69 PRO A N 1
ATOM 527 C CA . PRO A 1 69 ? -4.647 -3.604 15.124 1.00 90.06 69 PRO A CA 1
ATOM 528 C C . PRO A 1 69 ? -4.964 -4.783 14.195 1.00 90.06 69 PRO A C 1
ATOM 530 O O . PRO A 1 69 ? -4.595 -4.764 13.026 1.00 90.06 69 PRO A O 1
ATOM 533 N N . ALA A 1 70 ? -5.729 -5.773 14.667 1.00 90.56 70 ALA A N 1
ATOM 534 C CA . ALA A 1 70 ? -6.191 -6.883 13.832 1.00 90.56 70 ALA A CA 1
ATOM 535 C C . ALA A 1 70 ? -7.123 -6.426 12.694 1.00 90.56 70 ALA A C 1
ATOM 537 O O . ALA A 1 70 ? -7.111 -7.006 11.611 1.00 90.56 70 ALA A O 1
ATOM 538 N N . ARG A 1 71 ? -7.928 -5.380 12.922 1.00 91.06 71 ARG A N 1
ATOM 539 C CA . ARG A 1 71 ? -8.798 -4.797 11.894 1.00 91.06 71 ARG A CA 1
ATOM 540 C C . ARG A 1 71 ? -7.984 -3.974 10.901 1.00 91.06 71 ARG A C 1
ATOM 542 O O . ARG A 1 71 ? -8.188 -4.137 9.704 1.00 91.06 71 ARG A O 1
ATOM 549 N N . LYS A 1 72 ? -7.021 -3.178 11.386 1.00 91.94 72 LYS A N 1
ATOM 550 C CA . LYS A 1 72 ? -6.059 -2.472 10.526 1.00 91.94 72 LYS A CA 1
ATOM 551 C C . LYS A 1 72 ? -5.322 -3.451 9.604 1.00 91.94 72 LYS A C 1
ATOM 553 O O . LYS A 1 72 ? -5.303 -3.245 8.398 1.00 91.94 72 LYS A O 1
ATOM 558 N N . ALA A 1 73 ? -4.813 -4.560 10.141 1.00 91.81 73 ALA A N 1
ATOM 559 C CA . ALA A 1 73 ? -4.118 -5.580 9.353 1.00 91.81 73 ALA A CA 1
ATOM 560 C C . ALA A 1 73 ? -4.995 -6.180 8.238 1.00 91.81 73 ALA A C 1
ATOM 562 O O . ALA A 1 73 ? -4.547 -6.273 7.101 1.00 91.81 73 ALA A O 1
ATOM 563 N N . LYS A 1 74 ? -6.259 -6.518 8.533 1.00 92.25 74 LYS A N 1
ATOM 564 C CA . LYS A 1 74 ? -7.201 -7.037 7.523 1.00 92.25 74 LYS A CA 1
ATOM 565 C C . LYS A 1 74 ? -7.480 -6.037 6.404 1.00 92.25 74 LYS A C 1
ATOM 567 O O . LYS A 1 74 ? -7.524 -6.416 5.241 1.00 92.25 74 LYS A O 1
ATOM 572 N N . ILE A 1 75 ? -7.671 -4.767 6.756 1.00 92.88 75 ILE A N 1
ATOM 573 C CA . ILE A 1 75 ? -7.921 -3.705 5.777 1.00 92.88 75 ILE A CA 1
ATOM 574 C C . ILE A 1 75 ? -6.677 -3.476 4.912 1.00 92.88 75 ILE A C 1
ATOM 576 O O . ILE A 1 75 ? -6.798 -3.391 3.696 1.00 92.88 75 ILE A O 1
ATOM 580 N N . ALA A 1 76 ? -5.487 -3.433 5.517 1.00 93.94 76 ALA A N 1
ATOM 581 C CA . ALA A 1 76 ? -4.227 -3.314 4.787 1.00 93.94 76 ALA A CA 1
ATOM 582 C C . ALA A 1 76 ? -4.034 -4.468 3.791 1.00 93.94 76 ALA A C 1
ATOM 584 O O . ALA A 1 76 ? -3.723 -4.229 2.627 1.00 93.94 76 ALA A O 1
ATOM 585 N N . GLU A 1 77 ? -4.260 -5.709 4.229 1.00 94.31 77 GLU A N 1
ATOM 586 C CA . GLU A 1 77 ? -4.173 -6.890 3.367 1.00 94.31 77 GLU A CA 1
ATOM 587 C C . GLU A 1 77 ? -5.160 -6.803 2.198 1.00 94.31 77 GLU A C 1
ATOM 589 O O . GLU A 1 77 ? -4.759 -6.969 1.048 1.00 94.31 77 GLU A O 1
ATOM 594 N N . ALA A 1 78 ? -6.422 -6.462 2.469 1.00 94.19 78 ALA A N 1
ATOM 595 C CA . ALA A 1 78 ? -7.443 -6.311 1.436 1.00 94.19 78 ALA A CA 1
ATOM 596 C C . ALA A 1 78 ? -7.110 -5.193 0.430 1.00 94.19 78 ALA A C 1
ATOM 598 O O . ALA A 1 78 ? -7.285 -5.383 -0.770 1.00 94.19 78 ALA A O 1
ATOM 599 N N . LEU A 1 79 ? -6.580 -4.055 0.890 1.00 93.88 79 LEU A N 1
ATOM 600 C CA . LEU A 1 79 ? -6.146 -2.964 0.009 1.00 93.88 79 LEU A CA 1
ATOM 601 C C . LEU A 1 79 ? -4.967 -3.361 -0.876 1.00 93.88 79 LEU A C 1
ATOM 603 O O . LEU A 1 79 ? -4.897 -2.971 -2.036 1.00 93.88 79 LEU A O 1
ATOM 607 N N . HIS A 1 80 ? -4.030 -4.136 -0.340 1.00 93.81 80 HIS A N 1
ATOM 608 C 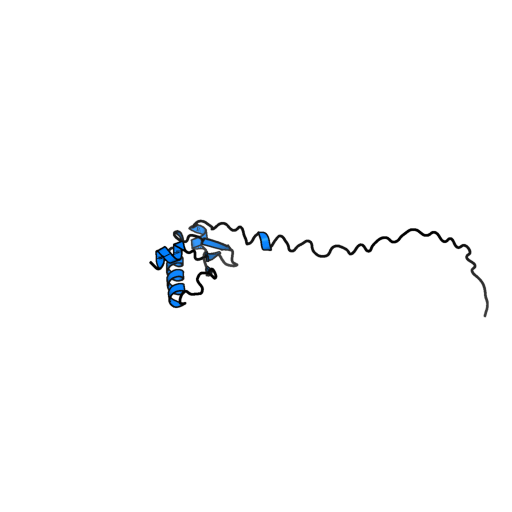CA . HIS A 1 80 ? -2.867 -4.591 -1.090 1.00 93.81 80 HIS A CA 1
ATOM 609 C C . HIS A 1 80 ? -3.159 -5.786 -2.005 1.00 93.81 80 HIS A C 1
ATOM 611 O O . HIS A 1 80 ? -2.408 -5.993 -2.965 1.00 93.81 80 HIS A O 1
ATOM 617 N N . ALA A 1 81 ? -4.218 -6.550 -1.730 1.00 93.94 81 ALA A N 1
ATOM 618 C CA . ALA A 1 81 ? -4.718 -7.598 -2.613 1.00 93.94 81 ALA A CA 1
ATOM 619 C C . ALA A 1 81 ? -5.358 -7.020 -3.884 1.00 93.94 81 ALA A C 1
ATOM 621 O O . ALA A 1 81 ? -5.240 -7.630 -4.942 1.00 93.94 81 ALA A O 1
ATOM 622 N N . ASP A 1 82 ? -5.978 -5.842 -3.777 1.00 92.50 82 ASP A N 1
ATOM 623 C CA . ASP A 1 82 ? -6.683 -5.178 -4.873 1.00 92.50 82 ASP A CA 1
ATOM 624 C C . ASP A 1 82 ? -6.317 -3.677 -4.951 1.00 92.50 82 ASP A C 1
ATOM 626 O O . ASP A 1 82 ? -7.121 -2.795 -4.630 1.00 92.50 82 ASP A O 1
ATOM 630 N N . PRO A 1 83 ? -5.062 -3.359 -5.327 1.00 91.12 83 PRO A N 1
ATOM 631 C CA . PRO A 1 83 ? -4.520 -1.997 -5.283 1.00 91.12 83 PRO A CA 1
ATOM 632 C C . PRO A 1 83 ? -5.195 -1.029 -6.261 1.00 91.12 83 PRO A C 1
ATOM 634 O O . PRO A 1 83 ? -5.079 0.182 -6.087 1.00 91.12 83 PRO A O 1
ATOM 637 N N . GLU A 1 84 ? -5.880 -1.533 -7.291 1.00 91.94 84 GLU A N 1
ATOM 638 C CA . GLU A 1 84 ? -6.593 -0.707 -8.272 1.00 91.94 84 GLU A CA 1
ATOM 639 C C . GLU A 1 84 ? -7.789 0.036 -7.663 1.00 91.94 84 GLU A C 1
ATOM 641 O O . GLU A 1 84 ? -8.117 1.135 -8.108 1.00 91.94 84 GLU A O 1
ATOM 646 N N . GLN A 1 85 ? -8.384 -0.526 -6.607 1.00 89.06 85 GLN A N 1
ATOM 647 C CA . GLN A 1 85 ? -9.514 0.058 -5.885 1.00 89.06 85 GLN A CA 1
ATOM 648 C C . GLN A 1 85 ? -9.079 0.969 -4.730 1.00 89.06 85 GLN A C 1
ATOM 650 O O . GLN A 1 85 ? -9.932 1.498 -4.017 1.00 89.06 85 GLN A O 1
ATOM 655 N N . ALA A 1 86 ? -7.775 1.132 -4.496 1.00 91.19 86 ALA A N 1
ATOM 656 C CA . ALA A 1 86 ? -7.278 1.995 -3.436 1.00 91.19 86 ALA A CA 1
ATOM 657 C C . ALA A 1 86 ? -7.431 3.472 -3.827 1.00 91.19 86 ALA A C 1
ATOM 659 O O . ALA A 1 86 ? -6.904 3.918 -4.847 1.00 91.19 86 ALA A O 1
ATOM 660 N N . SER A 1 87 ? -8.100 4.254 -2.978 1.00 88.00 87 SER A N 1
ATOM 661 C CA . SER A 1 87 ? -8.370 5.672 -3.264 1.00 88.00 87 SER A CA 1
ATOM 662 C C . SER A 1 87 ? -7.111 6.546 -3.288 1.00 88.00 87 SER A C 1
ATOM 664 O O . SER A 1 87 ? -7.058 7.553 -3.996 1.00 88.00 87 SER A O 1
ATOM 666 N N . GLN A 1 88 ? -6.087 6.184 -2.509 1.00 91.88 88 GLN A N 1
ATOM 667 C CA . GLN A 1 88 ? -4.808 6.892 -2.469 1.00 91.88 88 GLN A CA 1
ATOM 668 C C . GLN A 1 88 ? -3.632 5.924 -2.596 1.00 91.88 88 GLN A C 1
ATOM 670 O O . GLN A 1 88 ? -3.019 5.521 -1.606 1.00 91.88 88 GLN A O 1
ATOM 675 N N . LEU A 1 89 ? -3.316 5.578 -3.839 1.00 93.69 89 LEU A N 1
ATOM 676 C CA . LEU A 1 89 ? -2.151 4.787 -4.215 1.00 93.69 89 LEU A CA 1
ATOM 677 C C . LEU A 1 89 ? -0.963 5.700 -4.549 1.00 93.69 89 LEU A C 1
ATOM 679 O O . LEU A 1 89 ? -1.135 6.758 -5.145 1.00 93.69 89 LEU A O 1
ATOM 683 N N . GLU A 1 90 ? 0.248 5.292 -4.190 1.00 93.88 90 GLU A N 1
ATOM 684 C CA . GLU A 1 90 ? 1.489 5.962 -4.568 1.00 93.88 90 GLU A CA 1
ATOM 685 C C . GLU A 1 90 ? 2.580 4.930 -4.877 1.00 93.88 90 GLU A C 1
ATOM 687 O O . GLU A 1 90 ? 2.755 3.940 -4.161 1.00 93.88 90 GLU A O 1
ATOM 692 N N . TYR A 1 91 ? 3.353 5.181 -5.932 1.00 93.94 91 TYR A N 1
ATOM 693 C CA . TYR A 1 91 ? 4.525 4.379 -6.271 1.00 93.94 91 TYR A CA 1
ATOM 694 C C . TYR A 1 91 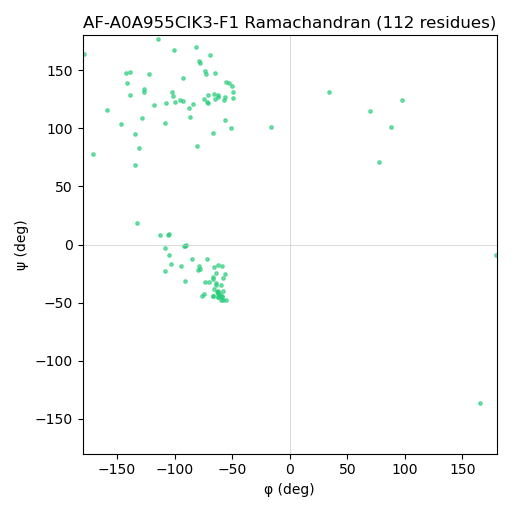? 5.805 5.155 -5.985 1.00 93.94 91 TYR A C 1
ATOM 696 O O . TYR A 1 91 ? 6.228 6.024 -6.751 1.00 93.94 91 TYR A O 1
ATOM 704 N N . VAL A 1 92 ? 6.482 4.792 -4.900 1.00 92.38 92 VAL A N 1
ATOM 705 C CA . VAL A 1 92 ? 7.737 5.422 -4.493 1.00 92.38 92 VAL A CA 1
ATOM 706 C C . VAL A 1 92 ? 8.903 4.644 -5.079 1.00 92.38 92 VAL A C 1
ATOM 708 O O . VAL A 1 92 ? 9.040 3.446 -4.849 1.00 92.38 92 VAL A O 1
ATOM 711 N N . ARG A 1 93 ? 9.777 5.304 -5.844 1.00 91.62 93 ARG A N 1
ATOM 712 C CA . ARG A 1 93 ? 10.989 4.655 -6.359 1.00 91.62 93 ARG A CA 1
ATOM 713 C C . ARG A 1 93 ? 11.911 4.280 -5.196 1.00 91.62 93 ARG A C 1
ATOM 715 O O . ARG A 1 93 ? 12.318 5.152 -4.434 1.00 91.62 93 ARG A O 1
ATOM 722 N N . VAL A 1 94 ? 12.290 3.008 -5.122 1.00 92.38 94 VAL A N 1
ATOM 723 C CA . VAL A 1 94 ? 13.306 2.491 -4.194 1.00 92.38 94 VAL A CA 1
ATOM 724 C C . VAL A 1 94 ? 14.521 1.978 -4.968 1.00 92.38 94 VAL A C 1
ATOM 726 O O . VAL A 1 94 ? 14.551 2.010 -6.203 1.00 92.38 94 VAL A O 1
ATOM 729 N N . HIS A 1 95 ? 15.558 1.541 -4.249 1.00 90.56 95 HIS A N 1
ATOM 730 C CA . HIS A 1 95 ? 16.846 1.184 -4.849 1.00 90.56 95 HIS A CA 1
ATOM 731 C C . HIS A 1 95 ? 16.721 0.088 -5.922 1.00 90.56 95 HIS A C 1
ATOM 733 O O . HIS A 1 95 ? 17.340 0.183 -6.979 1.00 90.56 95 HIS A O 1
ATOM 739 N N . THR A 1 96 ? 15.878 -0.917 -5.683 1.00 92.06 96 THR A N 1
ATOM 740 C CA . THR A 1 96 ? 15.736 -2.108 -6.537 1.00 92.06 96 THR A CA 1
ATOM 741 C C . THR A 1 96 ? 14.389 -2.202 -7.260 1.00 92.06 96 THR A C 1
ATOM 743 O O . THR A 1 96 ? 14.123 -3.207 -7.910 1.00 92.06 96 THR A O 1
ATOM 746 N N . GLY A 1 97 ? 13.544 -1.170 -7.200 1.00 94.56 97 GLY A N 1
ATOM 747 C CA . GLY A 1 97 ? 12.200 -1.220 -7.778 1.00 94.56 97 GLY A CA 1
ATOM 748 C C . GLY A 1 97 ? 11.314 -0.085 -7.288 1.00 94.56 97 GLY A C 1
ATOM 749 O O . GLY A 1 97 ? 11.755 1.064 -7.203 1.00 94.56 97 GLY A O 1
ATOM 750 N N . PHE A 1 98 ? 10.071 -0.413 -6.956 1.00 95.44 98 PHE A N 1
ATOM 751 C CA . PHE A 1 98 ? 9.122 0.503 -6.331 1.00 95.44 98 PHE A CA 1
ATOM 752 C C . PHE A 1 98 ? 8.621 -0.041 -4.990 1.00 95.44 98 PHE A C 1
ATOM 754 O O . PHE A 1 98 ? 8.463 -1.246 -4.806 1.00 95.44 98 PHE A O 1
ATOM 761 N N . CYS A 1 99 ? 8.357 0.870 -4.062 1.00 95.19 99 CYS A N 1
ATOM 762 C CA . CYS A 1 99 ? 7.516 0.626 -2.906 1.00 95.19 99 CYS A CA 1
ATOM 763 C C . CYS A 1 99 ? 6.108 1.114 -3.248 1.00 95.19 99 CYS A C 1
ATOM 765 O O . CYS A 1 99 ? 5.921 2.270 -3.642 1.00 95.19 99 CYS A O 1
ATOM 767 N N . ARG A 1 100 ? 5.129 0.220 -3.128 1.00 95.94 100 ARG A N 1
ATOM 768 C CA . ARG A 1 100 ? 3.715 0.544 -3.281 1.00 95.94 100 ARG A CA 1
ATOM 769 C C . ARG A 1 100 ? 3.177 1.018 -1.944 1.00 95.94 100 ARG A C 1
ATOM 771 O O . ARG A 1 100 ? 3.012 0.225 -1.017 1.00 95.94 100 ARG A O 1
ATOM 778 N N . LYS A 1 101 ? 2.882 2.305 -1.867 1.00 95.25 101 LYS A N 1
ATOM 779 C CA . LYS A 1 101 ? 2.334 2.959 -0.690 1.00 95.25 101 LYS A CA 1
ATOM 780 C C . LYS A 1 101 ? 0.839 3.167 -0.880 1.00 95.25 101 LYS A C 1
ATOM 782 O O . LYS A 1 101 ? 0.425 3.720 -1.892 1.00 95.25 101 LYS A O 1
ATOM 787 N N . ILE A 1 102 ? 0.035 2.728 0.080 1.00 95.06 102 ILE A N 1
ATOM 788 C CA . ILE A 1 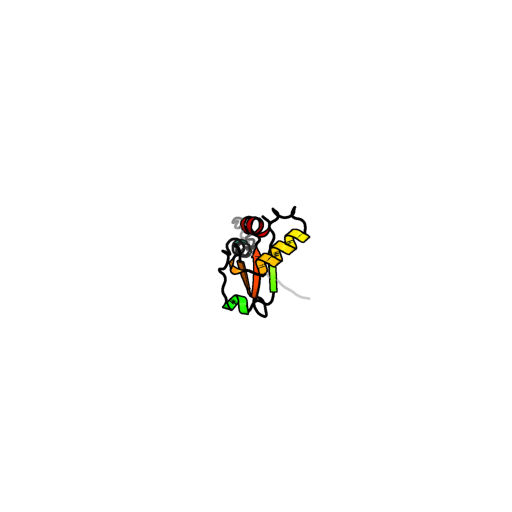102 ? -1.405 3.002 0.101 1.00 95.06 102 ILE A CA 1
ATOM 789 C C . ILE A 1 102 ? -1.722 3.802 1.355 1.00 95.06 102 ILE A C 1
ATOM 791 O O . ILE A 1 102 ? -1.486 3.335 2.470 1.00 95.06 102 ILE A O 1
ATOM 795 N N . SER A 1 103 ? -2.264 5.001 1.170 1.00 93.81 103 SER A N 1
ATOM 796 C CA . SER A 1 103 ? -2.800 5.809 2.263 1.00 93.81 103 SER A CA 1
ATOM 797 C C . SER A 1 103 ? -4.255 5.426 2.487 1.00 93.81 103 SER A C 1
ATOM 799 O O . SER A 1 103 ? -5.087 5.571 1.595 1.00 93.81 103 SER A O 1
ATOM 801 N N . VAL A 1 104 ? -4.567 4.912 3.674 1.00 92.75 104 VAL A N 1
ATOM 802 C CA . VAL A 1 104 ? -5.913 4.428 3.985 1.00 92.75 104 VAL A CA 1
ATOM 803 C C . VAL A 1 104 ? -6.864 5.608 4.133 1.00 92.75 104 VAL A C 1
ATOM 805 O O . VAL A 1 104 ? -6.658 6.481 4.982 1.00 92.75 104 VAL A O 1
ATOM 808 N N . THR A 1 105 ? -7.927 5.616 3.332 1.00 91.56 105 THR A N 1
ATOM 809 C CA . THR A 1 105 ? -8.989 6.621 3.413 1.00 91.56 105 THR A CA 1
ATOM 810 C C . THR A 1 105 ? -10.215 6.095 4.159 1.00 91.56 105 THR A C 1
ATOM 812 O O . THR A 1 105 ? -10.350 4.900 4.416 1.00 91.56 105 THR A O 1
ATOM 815 N N . ALA A 1 106 ? -11.133 6.992 4.529 1.00 91.06 106 ALA A N 1
ATOM 816 C CA . ALA A 1 106 ? -12.386 6.585 5.167 1.00 91.06 106 ALA A CA 1
ATOM 817 C C . ALA A 1 106 ? -13.265 5.738 4.231 1.00 91.06 106 ALA A C 1
ATOM 819 O O . ALA A 1 106 ? -13.905 4.805 4.705 1.00 91.06 106 ALA A O 1
ATOM 820 N N . ASP A 1 107 ? -13.238 6.031 2.927 1.00 89.31 107 ASP A N 1
ATOM 821 C CA . ASP A 1 107 ? -13.945 5.269 1.891 1.00 89.31 107 ASP A CA 1
ATOM 822 C C . ASP A 1 107 ? -13.433 3.822 1.821 1.00 89.31 107 ASP A C 1
ATOM 824 O O . ASP A 1 107 ? -14.211 2.872 1.875 1.00 89.31 107 ASP A O 1
ATOM 828 N N . ASP A 1 108 ? -12.108 3.645 1.850 1.00 90.38 108 ASP A N 1
ATOM 829 C CA . ASP A 1 108 ? -11.479 2.323 1.878 1.00 90.38 108 ASP A CA 1
ATOM 830 C C . ASP A 1 108 ? -11.884 1.508 3.115 1.00 90.38 108 ASP A C 1
ATOM 832 O O . ASP A 1 108 ? -12.168 0.311 3.021 1.00 90.38 108 ASP A O 1
ATOM 836 N N . VAL A 1 109 ? -11.925 2.155 4.286 1.00 89.81 109 VAL A N 1
ATOM 837 C CA . VAL A 1 109 ? -12.343 1.504 5.535 1.00 89.81 109 VAL A CA 1
ATOM 838 C C . VAL A 1 109 ? -13.819 1.125 5.483 1.00 89.81 109 VAL A C 1
ATOM 840 O O . VAL A 1 109 ? -14.155 0.014 5.884 1.00 89.81 109 VAL A O 1
ATOM 843 N N . GLU A 1 110 ? -14.695 2.007 5.002 1.00 89.94 110 GLU A N 1
ATOM 844 C CA . GLU A 1 110 ? -16.129 1.726 4.876 1.00 89.94 110 GLU A CA 1
ATOM 845 C C . GLU A 1 110 ? -16.388 0.566 3.908 1.00 89.94 110 GLU A C 1
ATOM 847 O O . GLU A 1 110 ? -17.106 -0.369 4.250 1.00 89.94 110 GLU A O 1
ATOM 852 N N . ARG A 1 111 ? -15.726 0.566 2.747 1.00 88.25 111 ARG A N 1
ATOM 853 C CA . ARG A 1 111 ? -15.861 -0.474 1.721 1.00 88.25 111 ARG A CA 1
ATOM 854 C C . ARG A 1 111 ? -15.422 -1.859 2.193 1.00 88.25 111 ARG A C 1
ATOM 856 O O . ARG A 1 111 ? -16.033 -2.852 1.813 1.00 88.25 111 ARG A O 1
ATOM 863 N N . ILE A 1 112 ? -14.326 -1.941 2.946 1.00 87.38 112 ILE A N 1
ATOM 864 C CA . ILE A 1 112 ? -13.729 -3.226 3.349 1.00 87.38 112 ILE A CA 1
ATOM 865 C C . ILE A 1 112 ? -14.290 -3.717 4.685 1.00 87.38 112 ILE A C 1
ATOM 867 O O . ILE A 1 112 ? -14.329 -4.920 4.942 1.00 87.38 112 ILE A O 1
ATOM 871 N N . ALA A 1 113 ? -14.649 -2.792 5.573 1.00 78.50 113 ALA A N 1
ATOM 872 C CA . ALA A 1 113 ? -14.999 -3.108 6.948 1.00 78.50 113 ALA A CA 1
ATOM 873 C C . ALA A 1 113 ? -16.491 -2.959 7.274 1.00 78.50 113 ALA A C 1
ATOM 875 O O . ALA A 1 113 ? -16.842 -3.229 8.432 1.00 78.50 113 ALA A O 1
ATOM 876 N N . GLY A 1 114 ? -17.305 -2.498 6.319 1.00 65.19 114 GLY A N 1
ATOM 877 C CA . GLY A 1 114 ? -18.768 -2.604 6.317 1.00 65.19 114 GLY A CA 1
ATOM 878 C C . GLY A 1 114 ? -19.233 -3.987 5.881 1.00 65.19 114 GLY A C 1
ATOM 879 O O . GLY A 1 114 ? -20.255 -4.438 6.442 1.00 65.19 114 GLY A O 1
#